Protein AF-G4CQX4-F1 (afdb_monomer)

Sequence (60 aa):
MVAHNRQPVLTGDSVRSALREAVWAVRGKYPFEITAWVLMPDHLHTIWHLPENDADCSER

Structure (mmCIF, N/CA/C/O backbone):
data_AF-G4CQX4-F1
#
_entry.id   AF-G4CQX4-F1
#
loop_
_atom_site.group_PDB
_atom_site.id
_atom_site.type_symbol
_atom_site.label_atom_id
_atom_site.label_alt_id
_atom_site.label_comp_id
_atom_site.label_asym_id
_atom_site.label_entity_id
_atom_site.label_seq_id
_atom_site.pdbx_PDB_ins_code
_atom_site.Cartn_x
_atom_site.Cartn_y
_atom_site.Cartn_z
_atom_site.occupancy
_atom_site.B_iso_or_equiv
_atom_site.auth_seq_id
_atom_site.auth_comp_id
_atom_site.a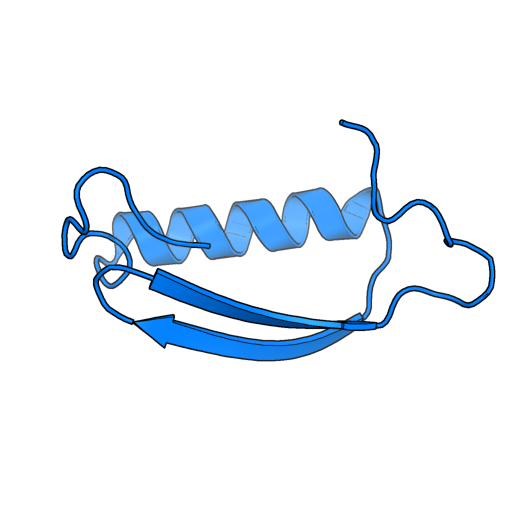uth_asym_id
_atom_site.auth_atom_id
_atom_site.pdbx_PDB_model_num
ATOM 1 N N . MET A 1 1 ? 5.011 5.563 3.930 1.00 89.00 1 MET A N 1
ATOM 2 C CA . MET A 1 1 ? 4.076 6.698 3.725 1.00 89.00 1 MET A CA 1
ATOM 3 C C . MET A 1 1 ? 3.342 6.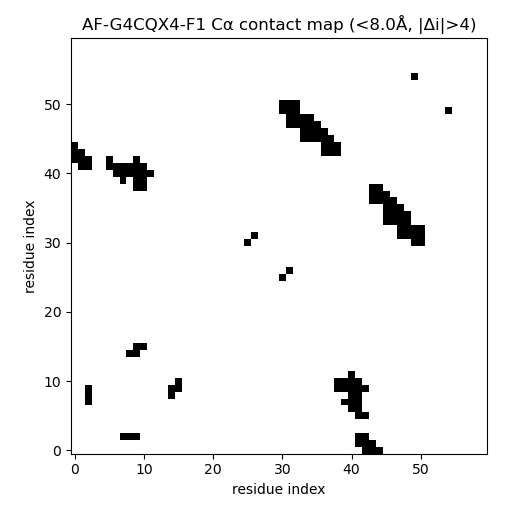971 5.028 1.00 89.00 1 MET A C 1
ATOM 5 O O . MET A 1 1 ? 3.007 6.012 5.708 1.00 89.00 1 MET A O 1
ATOM 9 N N . VAL A 1 2 ? 3.083 8.234 5.374 1.00 92.69 2 VAL A N 1
ATOM 10 C CA . VAL A 1 2 ? 2.316 8.624 6.573 1.00 92.69 2 VAL A CA 1
ATOM 11 C C . VAL A 1 2 ? 1.206 9.583 6.148 1.00 92.69 2 VAL A C 1
ATOM 13 O O . VAL A 1 2 ? 1.440 10.450 5.309 1.00 92.69 2 VAL A O 1
ATOM 16 N N . ALA A 1 3 ? 0.002 9.412 6.690 1.00 93.44 3 ALA A N 1
ATOM 17 C CA . ALA A 1 3 ? -1.132 10.289 6.437 1.00 93.44 3 ALA A CA 1
ATOM 18 C C . ALA A 1 3 ? -0.869 11.699 6.988 1.00 93.44 3 ALA A C 1
ATOM 20 O O . ALA A 1 3 ? -0.178 11.880 7.996 1.00 93.44 3 ALA A O 1
ATOM 21 N N . HIS A 1 4 ? -1.449 12.712 6.342 1.00 94.81 4 HIS A N 1
ATOM 22 C CA . HIS A 1 4 ? -1.335 14.095 6.800 1.00 94.81 4 HIS A CA 1
ATOM 23 C C . HIS A 1 4 ? -1.810 14.223 8.255 1.00 94.81 4 HIS A C 1
ATOM 25 O O . HIS A 1 4 ? -2.852 13.678 8.621 1.00 94.81 4 HIS A O 1
ATOM 31 N N . ASN A 1 5 ? -1.021 14.902 9.094 1.00 95.69 5 ASN A N 1
ATOM 32 C CA . ASN A 1 5 ? -1.252 15.028 10.538 1.00 95.69 5 ASN A CA 1
ATOM 33 C C . ASN A 1 5 ? -1.525 13.696 11.263 1.00 95.69 5 ASN A C 1
ATOM 35 O O . ASN A 1 5 ? -2.219 13.696 12.277 1.00 95.69 5 ASN A O 1
ATOM 39 N N . ARG A 1 6 ? -1.010 12.567 10.746 1.00 93.38 6 ARG A N 1
ATOM 40 C CA . ARG A 1 6 ? -1.235 11.218 11.298 1.00 93.38 6 ARG A CA 1
ATOM 41 C C . ARG A 1 6 ? -2.719 10.890 11.512 1.00 93.38 6 ARG A C 1
ATOM 43 O O . ARG A 1 6 ? -3.090 10.204 12.460 1.00 93.38 6 ARG A O 1
ATOM 50 N N . GLN A 1 7 ? -3.585 11.408 10.644 1.00 95.12 7 GLN A N 1
ATOM 51 C CA . GLN A 1 7 ? -5.013 11.119 10.719 1.00 95.12 7 GLN A CA 1
ATOM 52 C C . GLN A 1 7 ? -5.262 9.616 10.485 1.00 95.12 7 GLN A C 1
ATOM 54 O O . GLN A 1 7 ? -4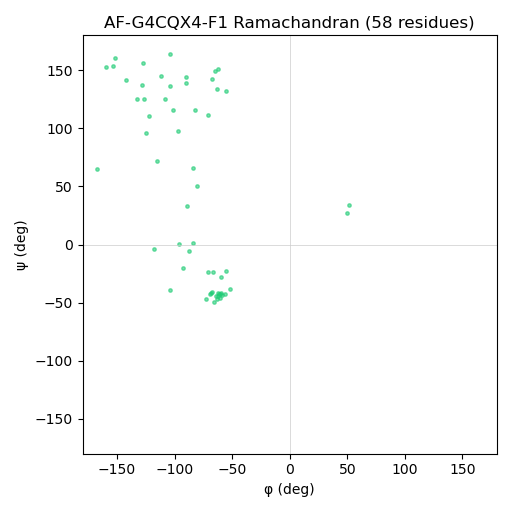.715 9.067 9.524 1.00 95.12 7 GLN A O 1
ATOM 59 N N . PRO A 1 8 ? -6.096 8.945 11.306 1.00 95.25 8 PRO A N 1
ATOM 60 C CA . PRO A 1 8 ? -6.322 7.500 11.244 1.00 95.25 8 PRO A CA 1
ATOM 61 C C . PRO A 1 8 ? -7.312 7.108 10.127 1.00 95.25 8 PRO A C 1
ATOM 63 O O . PRO A 1 8 ? -8.305 6.423 10.361 1.00 95.25 8 PRO A O 1
ATOM 66 N N . VAL A 1 9 ? -7.084 7.597 8.907 1.00 95.38 9 VAL A N 1
ATOM 67 C CA . VAL A 1 9 ? -8.023 7.492 7.775 1.00 95.38 9 VAL A CA 1
ATOM 68 C C . VAL A 1 9 ? -7.790 6.273 6.885 1.00 95.38 9 VAL A C 1
ATOM 70 O O . VAL A 1 9 ? -8.686 5.868 6.148 1.00 95.38 9 VAL A O 1
ATOM 73 N N . LEU A 1 10 ? -6.600 5.677 6.927 1.00 94.00 10 LEU A N 1
ATOM 74 C CA . LEU A 1 10 ? -6.172 4.677 5.951 1.00 94.00 10 LEU A CA 1
ATOM 75 C C . LEU A 1 10 ? -6.899 3.336 6.093 1.00 94.00 10 LEU A C 1
ATOM 77 O O . LEU A 1 10 ? -7.009 2.601 5.118 1.00 94.00 10 LEU A O 1
ATOM 81 N N . THR A 1 11 ? -7.435 3.014 7.271 1.00 95.56 11 THR A N 1
ATOM 82 C CA . THR A 1 11 ? -8.168 1.759 7.507 1.00 95.56 11 THR A CA 1
ATOM 83 C C . THR A 1 11 ? -9.661 1.837 7.176 1.00 95.56 11 THR A C 1
ATOM 85 O O . THR A 1 11 ? -10.328 0.803 7.204 1.00 95.56 11 THR A O 1
ATOM 88 N N . GLY A 1 12 ? -10.194 3.011 6.818 1.00 96.44 12 GLY A N 1
ATOM 89 C CA . GLY A 1 12 ? -11.591 3.163 6.400 1.00 96.44 12 GLY A CA 1
ATOM 90 C C . GLY A 1 12 ? -11.888 2.472 5.063 1.00 96.44 12 GLY A C 1
ATOM 91 O O . GLY A 1 12 ? -11.063 2.492 4.154 1.00 96.44 12 GLY A O 1
ATOM 92 N N . ASP A 1 13 ? -13.070 1.871 4.912 1.00 96.50 13 ASP A N 1
ATOM 93 C CA . ASP A 1 13 ? -13.430 1.033 3.750 1.00 96.50 13 ASP A CA 1
ATOM 94 C C . ASP A 1 13 ? -13.284 1.735 2.398 1.00 96.50 13 ASP A C 1
ATOM 96 O O . ASP A 1 13 ? -12.759 1.155 1.441 1.00 96.50 13 ASP A O 1
ATOM 100 N N . SER A 1 14 ? -13.712 2.996 2.325 1.00 96.44 14 SER A N 1
ATOM 101 C CA . SER A 1 14 ? -13.600 3.818 1.119 1.00 96.44 14 SER A CA 1
ATOM 102 C C . SER A 1 14 ? -12.140 4.072 0.745 1.00 96.44 14 SER A C 1
ATOM 104 O O . SER A 1 14 ? -11.761 3.902 -0.412 1.00 96.44 14 SER A O 1
ATOM 106 N N . VAL A 1 15 ? -11.304 4.403 1.731 1.00 96.12 15 VAL A N 1
ATOM 107 C CA . VAL A 1 15 ? -9.874 4.674 1.540 1.00 96.12 15 VAL A CA 1
ATOM 108 C C . VAL A 1 15 ? -9.118 3.397 1.183 1.00 96.12 15 VAL A C 1
ATOM 110 O O . VAL A 1 15 ? -8.321 3.407 0.250 1.00 96.12 15 VAL A O 1
ATOM 113 N N . ARG A 1 16 ? -9.412 2.273 1.849 1.00 95.56 16 ARG A N 1
ATOM 114 C CA . ARG A 1 16 ? -8.827 0.961 1.526 1.00 95.56 16 ARG A CA 1
ATOM 115 C C . ARG A 1 16 ? -9.133 0.540 0.094 1.00 95.56 16 ARG A C 1
ATOM 117 O O . ARG A 1 16 ? -8.248 0.049 -0.605 1.00 95.56 16 ARG A O 1
ATOM 124 N N . SER A 1 17 ? -10.376 0.738 -0.340 1.00 97.19 17 SER A N 1
ATOM 125 C CA . SER A 1 17 ? -10.796 0.423 -1.706 1.00 97.19 17 SER A CA 1
ATOM 126 C C . SER A 1 17 ? -10.085 1.327 -2.711 1.00 97.19 17 SER A C 1
ATOM 128 O O . SER A 1 17 ? -9.450 0.821 -3.629 1.00 97.19 17 SER A O 1
ATOM 130 N N . ALA A 1 18 ? -10.085 2.644 -2.482 1.00 97.06 18 ALA A N 1
ATOM 131 C CA . ALA A 1 18 ? -9.406 3.601 -3.354 1.00 97.06 18 ALA A CA 1
ATOM 132 C C . ALA A 1 18 ? -7.893 3.338 -3.463 1.00 97.06 18 ALA A C 1
ATOM 134 O O . ALA A 1 18 ? -7.342 3.374 -4.561 1.00 97.06 18 ALA A O 1
ATOM 135 N N . LEU A 1 19 ? -7.223 3.020 -2.349 1.00 95.56 19 LEU A N 1
ATOM 136 C CA . LEU A 1 19 ? -5.798 2.684 -2.334 1.00 95.56 19 LEU A CA 1
ATOM 137 C C . LEU A 1 19 ? -5.506 1.425 -3.157 1.00 95.56 19 LEU A C 1
ATOM 139 O O . LEU A 1 19 ? -4.544 1.402 -3.921 1.00 95.56 19 LEU A O 1
ATOM 143 N N . ARG A 1 20 ? -6.329 0.379 -3.017 1.00 94.88 20 ARG A N 1
ATOM 144 C CA . ARG A 1 20 ? -6.160 -0.862 -3.782 1.00 94.88 20 ARG A CA 1
ATOM 145 C C . ARG A 1 20 ? -6.316 -0.625 -5.282 1.00 94.88 20 ARG A C 1
ATOM 147 O O . ARG A 1 20 ? -5.448 -1.056 -6.038 1.00 94.88 20 ARG A O 1
ATOM 154 N N . GLU A 1 21 ? -7.357 0.099 -5.690 1.00 97.38 21 GLU A N 1
ATOM 155 C CA . GLU A 1 21 ? -7.567 0.456 -7.098 1.00 97.38 21 GLU A CA 1
ATOM 156 C C . GLU A 1 21 ? -6.410 1.301 -7.645 1.00 97.38 21 GLU A C 1
ATOM 158 O O . GLU A 1 21 ? -5.904 1.031 -8.732 1.00 97.38 21 GLU A O 1
ATOM 163 N N . ALA A 1 22 ? -5.920 2.273 -6.868 1.00 95.62 22 ALA A N 1
ATOM 164 C CA . ALA A 1 22 ? -4.781 3.097 -7.259 1.00 95.62 22 ALA A CA 1
ATOM 165 C C . ALA A 1 22 ? -3.510 2.260 -7.476 1.00 95.62 22 ALA A C 1
ATOM 167 O O . ALA A 1 22 ? -2.846 2.409 -8.500 1.00 95.62 22 ALA A O 1
ATOM 168 N N . VAL A 1 23 ? -3.190 1.338 -6.559 1.00 94.25 23 VAL A N 1
ATOM 169 C CA . VAL A 1 23 ? -2.028 0.446 -6.711 1.00 94.25 23 VAL A CA 1
ATOM 170 C C . VAL A 1 23 ? -2.154 -0.413 -7.964 1.00 94.25 23 VAL A C 1
ATOM 172 O O . VAL A 1 23 ? -1.183 -0.562 -8.702 1.00 94.25 23 VAL A O 1
ATOM 175 N N . TRP A 1 24 ? -3.336 -0.962 -8.240 1.00 93.94 24 TRP A N 1
ATOM 176 C CA . TRP A 1 24 ? -3.555 -1.793 -9.426 1.00 93.94 24 TRP A CA 1
ATOM 177 C C . TRP A 1 24 ? -3.452 -0.984 -10.720 1.00 93.94 24 TRP A C 1
ATOM 179 O O . TRP A 1 24 ? -2.819 -1.435 -11.675 1.00 93.94 24 TRP A O 1
ATOM 189 N N . ALA A 1 25 ? -3.991 0.236 -10.733 1.00 95.81 25 ALA A N 1
ATOM 190 C CA . ALA A 1 25 ? -3.876 1.145 -11.865 1.00 95.81 25 ALA A CA 1
ATOM 191 C C . ALA A 1 25 ? -2.414 1.523 -12.161 1.00 95.81 25 ALA A C 1
ATOM 193 O O . ALA A 1 25 ? -2.014 1.547 -13.326 1.00 95.81 25 ALA A O 1
ATOM 194 N N . VAL A 1 26 ? -1.602 1.779 -11.126 1.00 92.50 26 VAL A N 1
ATOM 195 C CA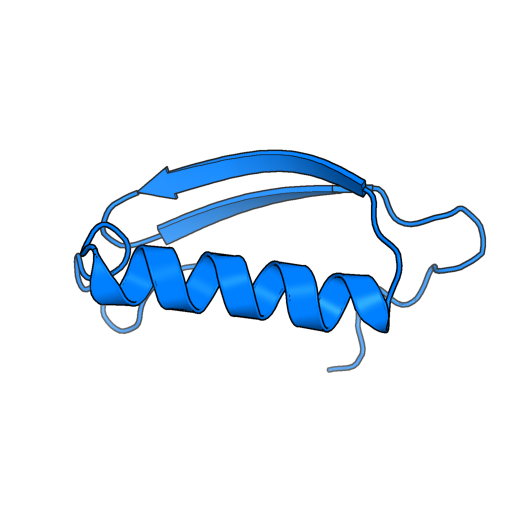 . VAL A 1 26 ? -0.168 2.071 -11.297 1.00 92.50 26 VAL A CA 1
ATOM 196 C C . VAL A 1 26 ? 0.581 0.833 -11.786 1.00 92.50 26 VAL A C 1
ATOM 198 O O . VAL A 1 26 ? 1.361 0.960 -12.724 1.00 92.50 26 VAL A O 1
ATOM 201 N N . ARG A 1 27 ? 0.293 -0.366 -11.256 1.00 90.44 27 ARG A N 1
ATOM 202 C CA . ARG A 1 27 ? 0.919 -1.622 -11.726 1.00 90.44 27 ARG A CA 1
ATOM 203 C C . ARG A 1 27 ? 0.660 -1.927 -13.197 1.00 90.44 27 ARG A C 1
ATOM 205 O O . ARG A 1 27 ? 1.488 -2.572 -13.829 1.00 90.44 27 ARG A O 1
ATOM 212 N N . GLY A 1 28 ? -0.464 -1.465 -13.745 1.00 90.00 28 GLY A N 1
ATOM 213 C CA . GLY A 1 28 ? -0.744 -1.575 -15.177 1.00 90.00 28 GLY A CA 1
ATOM 214 C C . GLY A 1 28 ? 0.193 -0.7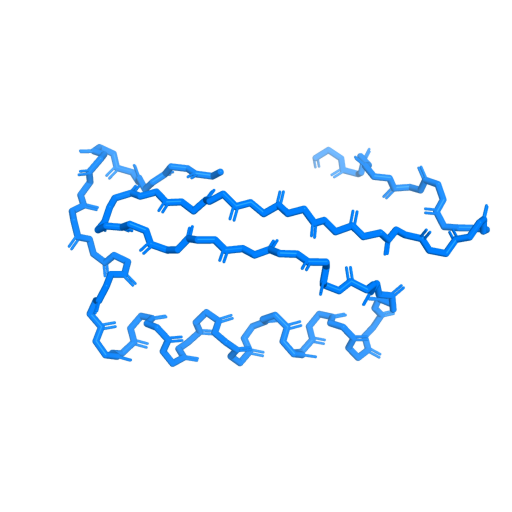39 -16.059 1.00 90.00 28 GLY A C 1
ATOM 215 O O . GLY A 1 28 ? 0.354 -1.058 -17.232 1.00 90.00 28 GLY A O 1
ATOM 216 N N . LYS A 1 29 ? 0.806 0.320 -15.511 1.00 90.19 29 LYS A N 1
ATOM 217 C CA . LYS A 1 29 ? 1.729 1.222 -16.223 1.00 90.19 29 LYS A CA 1
ATOM 218 C C . LYS A 1 29 ? 3.195 0.974 -15.867 1.00 90.19 29 LYS A C 1
ATOM 220 O O . LYS A 1 29 ? 4.043 1.035 -16.747 1.00 90.19 29 LYS A O 1
ATOM 225 N N . TYR A 1 30 ? 3.462 0.690 -14.596 1.00 88.06 30 TYR A N 1
ATOM 226 C CA . TYR A 1 30 ? 4.785 0.466 -14.024 1.00 88.06 30 TYR A CA 1
ATOM 227 C C . TYR A 1 30 ? 4.770 -0.899 -13.333 1.00 88.06 30 TYR A C 1
ATOM 229 O O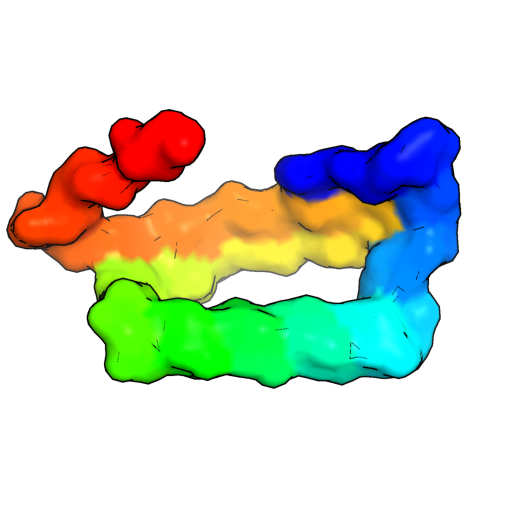 . TYR A 1 30 ? 4.248 -1.018 -12.219 1.00 88.06 30 TYR A O 1
ATOM 237 N N . PRO A 1 31 ? 5.231 -1.963 -14.006 1.00 85.56 31 PRO A N 1
ATOM 238 C CA . PRO A 1 31 ? 5.162 -3.301 -13.453 1.00 85.56 31 PRO A C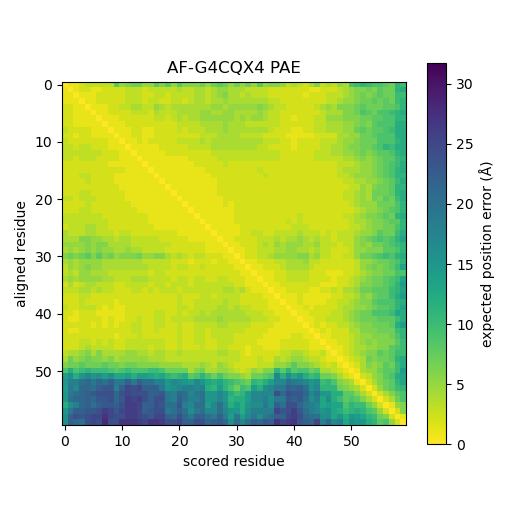A 1
ATOM 239 C C . PRO A 1 31 ? 6.155 -3.443 -12.296 1.00 85.56 31 PRO A C 1
ATOM 241 O O . PRO A 1 31 ? 7.359 -3.492 -12.499 1.00 85.56 31 PRO A O 1
ATOM 244 N N . PHE A 1 32 ? 5.637 -3.578 -11.080 1.00 89.06 32 PHE A N 1
ATOM 245 C CA . PHE A 1 32 ? 6.408 -3.960 -9.897 1.00 89.06 32 PHE A CA 1
ATOM 246 C C . PHE A 1 32 ? 5.753 -5.144 -9.181 1.00 89.06 32 PHE A C 1
ATOM 248 O O . PHE A 1 32 ? 4.541 -5.398 -9.298 1.00 89.06 32 PHE A O 1
ATOM 255 N N . GLU A 1 33 ? 6.554 -5.880 -8.420 1.00 90.88 33 GLU A N 1
ATOM 256 C CA . GLU A 1 33 ? 6.091 -6.938 -7.530 1.00 90.88 33 GLU A CA 1
ATOM 257 C C . GLU A 1 33 ? 5.793 -6.368 -6.139 1.00 90.88 33 GLU A C 1
ATOM 259 O O . GLU A 1 33 ? 6.525 -5.535 -5.607 1.00 90.88 33 GLU A O 1
ATOM 264 N N . ILE A 1 34 ? 4.696 -6.827 -5.540 1.00 92.19 34 ILE A N 1
ATOM 265 C CA . ILE A 1 34 ? 4.324 -6.491 -4.166 1.00 92.19 34 ILE A CA 1
ATOM 266 C C . ILE A 1 34 ? 4.801 -7.627 -3.267 1.00 92.19 34 ILE A C 1
ATOM 268 O O . ILE A 1 34 ? 4.105 -8.631 -3.142 1.00 92.19 34 ILE A O 1
ATOM 272 N N . THR A 1 35 ? 5.961 -7.478 -2.630 1.00 94.12 35 THR A N 1
ATOM 273 C CA . THR A 1 35 ? 6.468 -8.501 -1.704 1.00 94.12 35 THR A CA 1
ATOM 274 C C . THR A 1 35 ? 5.671 -8.491 -0.404 1.00 94.12 35 THR A C 1
ATOM 276 O O . THR A 1 35 ? 5.244 -9.533 0.087 1.00 94.12 35 THR A O 1
ATOM 279 N N . ALA A 1 36 ? 5.452 -7.304 0.165 1.00 93.00 36 ALA A N 1
ATOM 280 C CA . ALA A 1 36 ? 4.658 -7.139 1.374 1.00 93.00 36 ALA A CA 1
ATOM 281 C C . ALA A 1 36 ? 4.162 -5.702 1.520 1.00 93.00 36 ALA A C 1
ATOM 283 O O . ALA A 1 36 ? 4.817 -4.750 1.099 1.00 93.00 36 ALA A O 1
ATOM 284 N N . TRP A 1 37 ? 3.036 -5.530 2.206 1.00 95.25 37 TRP A N 1
ATOM 285 C CA . TRP A 1 37 ? 2.635 -4.229 2.725 1.00 95.25 37 TRP A CA 1
ATOM 286 C C . TRP A 1 37 ? 1.748 -4.372 3.959 1.00 95.25 37 TRP A C 1
ATOM 288 O O . TRP A 1 37 ? 1.076 -5.386 4.146 1.00 95.25 37 TRP A O 1
ATOM 298 N N . VAL A 1 38 ? 1.760 -3.354 4.811 1.00 95.19 38 VAL A N 1
ATOM 299 C CA . VAL A 1 38 ? 0.946 -3.288 6.024 1.00 95.19 38 VAL A CA 1
ATOM 300 C C . VAL A 1 38 ? 0.285 -1.925 6.084 1.00 95.19 38 VAL A C 1
ATOM 302 O O . VAL A 1 38 ? 0.958 -0.893 6.033 1.00 95.19 38 VAL A O 1
ATOM 305 N N . LEU A 1 39 ? -1.039 -1.942 6.214 1.00 94.94 39 LEU A N 1
ATOM 306 C CA . LEU A 1 39 ? -1.853 -0.749 6.364 1.00 94.94 39 LEU A CA 1
ATOM 307 C C . LEU A 1 39 ? -2.229 -0.574 7.834 1.00 94.94 39 LEU A C 1
ATOM 309 O O . LEU A 1 39 ? -2.946 -1.396 8.403 1.00 94.94 39 LEU A O 1
ATOM 313 N N . MET A 1 40 ? -1.743 0.503 8.433 1.00 96.44 40 MET A N 1
ATOM 314 C CA . MET A 1 40 ? -2.143 0.973 9.756 1.00 96.44 40 MET A CA 1
ATOM 315 C C . MET A 1 40 ? -3.061 2.189 9.609 1.00 96.44 40 MET A C 1
ATOM 317 O O . MET A 1 40 ? -3.104 2.772 8.525 1.00 96.44 40 MET A O 1
ATOM 321 N N . PRO A 1 41 ? -3.809 2.585 10.657 1.00 96.44 41 PRO A N 1
ATOM 322 C CA . PRO A 1 41 ? -4.788 3.666 10.548 1.00 96.44 41 PRO A CA 1
ATOM 323 C C . PRO A 1 41 ? -4.225 4.957 9.948 1.00 96.44 41 PRO A C 1
ATOM 325 O O . PRO A 1 41 ? -4.900 5.604 9.158 1.00 96.44 41 PRO A O 1
ATOM 328 N N . ASP A 1 42 ? -2.987 5.320 10.270 1.00 96.06 42 ASP A N 1
ATOM 329 C CA . ASP A 1 42 ? -2.358 6.579 9.869 1.00 96.06 42 ASP A CA 1
ATOM 330 C C .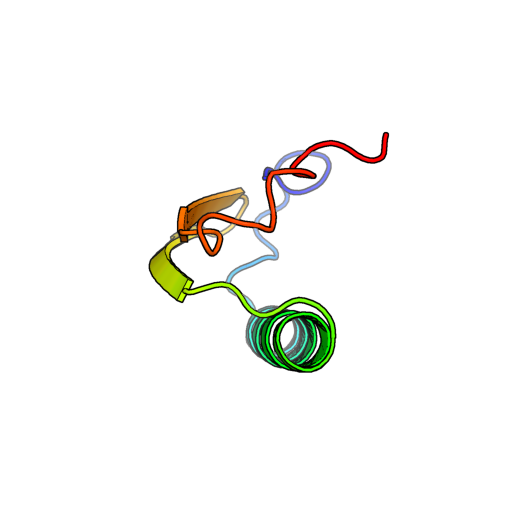 ASP A 1 42 ? -1.113 6.413 8.984 1.00 96.06 42 ASP A C 1
ATOM 332 O O . ASP A 1 42 ? -0.554 7.411 8.529 1.00 96.06 42 ASP A O 1
ATOM 336 N N . HIS A 1 43 ? -0.650 5.193 8.702 1.00 95.50 43 HIS A N 1
ATOM 337 C CA . HIS A 1 43 ? 0.514 4.983 7.838 1.00 95.50 43 HIS A CA 1
ATOM 338 C C . HIS A 1 43 ? 0.516 3.644 7.091 1.00 95.50 43 HIS A C 1
ATOM 340 O O . HIS A 1 43 ? -0.165 2.687 7.448 1.00 95.50 43 HIS A O 1
ATOM 346 N N . LEU A 1 44 ? 1.307 3.599 6.019 1.00 95.56 44 LEU A N 1
ATOM 347 C CA . LEU A 1 44 ? 1.477 2.452 5.131 1.00 95.56 44 LEU A CA 1
ATOM 348 C C . LEU A 1 44 ? 2.968 2.121 5.016 1.00 95.56 44 LEU A C 1
ATOM 350 O O . LEU A 1 44 ? 3.771 2.982 4.624 1.00 95.56 44 LEU A O 1
ATOM 354 N N . HIS A 1 45 ? 3.311 0.868 5.317 1.00 94.88 45 HIS A N 1
ATOM 355 C CA . HIS A 1 45 ? 4.617 0.274 5.034 1.00 94.88 45 HIS A CA 1
ATOM 356 C C . HIS A 1 45 ? 4.514 -0.654 3.839 1.00 94.88 45 HIS A C 1
ATOM 358 O O . HIS A 1 45 ? 3.580 -1.445 3.754 1.00 94.88 45 HIS A O 1
ATOM 364 N N . THR A 1 46 ? 5.484 -0.577 2.937 1.00 93.75 46 THR A N 1
ATOM 365 C CA . THR A 1 46 ? 5.487 -1.344 1.694 1.00 93.75 46 THR A CA 1
ATOM 366 C C . THR A 1 46 ? 6.891 -1.805 1.360 1.00 93.75 46 THR A C 1
ATOM 368 O O . THR A 1 46 ? 7.845 -1.044 1.518 1.00 93.75 46 THR A O 1
ATOM 371 N N . ILE A 1 47 ? 6.982 -3.024 0.848 1.00 92.00 47 ILE A N 1
ATOM 372 C CA . ILE A 1 47 ? 8.166 -3.612 0.240 1.00 92.00 47 ILE A CA 1
ATOM 373 C C . ILE A 1 47 ? 7.745 -4.005 -1.173 1.00 92.00 47 ILE A C 1
ATOM 375 O O . ILE A 1 47 ? 6.924 -4.909 -1.355 1.00 92.00 47 ILE A O 1
ATOM 379 N N . TRP A 1 48 ? 8.282 -3.287 -2.153 1.00 91.31 48 TRP A N 1
ATOM 380 C CA . TRP A 1 48 ? 8.075 -3.555 -3.571 1.00 91.31 48 TRP A CA 1
ATOM 381 C C . TRP A 1 48 ? 9.393 -4.025 -4.176 1.00 91.31 48 TRP A C 1
ATOM 383 O O . TRP A 1 48 ? 10.453 -3.540 -3.778 1.00 91.31 48 TRP A O 1
ATOM 393 N N . HIS A 1 49 ? 9.324 -4.934 -5.140 1.00 88.38 49 HIS A N 1
ATOM 394 C CA . HIS A 1 49 ? 10.469 -5.314 -5.956 1.00 88.38 49 HIS A CA 1
ATOM 395 C C . HIS A 1 49 ? 10.263 -4.759 -7.366 1.00 88.38 49 HIS A C 1
ATOM 397 O O . HIS A 1 49 ? 9.221 -4.988 -7.984 1.00 88.38 49 HIS A O 1
ATOM 403 N N . LEU A 1 50 ? 11.238 -3.994 -7.847 1.00 86.00 50 LEU A N 1
ATOM 404 C CA . LEU A 1 50 ? 11.248 -3.463 -9.206 1.00 86.00 50 LEU A CA 1
ATOM 405 C C . LEU A 1 50 ? 11.967 -4.460 -10.124 1.00 86.00 50 LEU A C 1
ATOM 407 O O . LEU A 1 50 ? 12.911 -5.110 -9.673 1.00 86.00 50 LEU A O 1
ATOM 411 N N . PRO A 1 51 ? 11.538 -4.623 -11.385 1.00 81.31 51 PRO A N 1
ATOM 412 C CA . PRO A 1 51 ? 12.264 -5.453 -12.335 1.00 81.31 51 PRO A CA 1
ATOM 413 C C . PRO A 1 51 ? 13.671 -4.884 -12.572 1.00 81.31 51 PRO A C 1
ATOM 415 O O . PRO A 1 51 ? 13.877 -3.678 -12.495 1.00 81.31 51 PRO A O 1
ATOM 418 N N . GLU A 1 52 ? 14.641 -5.744 -12.891 1.00 71.00 52 GLU A N 1
ATOM 419 C CA . GLU A 1 52 ? 16.075 -5.390 -12.963 1.00 71.00 52 GLU A CA 1
ATOM 420 C C . GLU A 1 52 ? 16.406 -4.217 -13.909 1.00 71.00 52 GLU A C 1
ATOM 422 O O . GLU A 1 52 ? 17.420 -3.548 -13.728 1.00 71.00 52 GLU A O 1
ATOM 427 N N . ASN A 1 53 ? 15.539 -3.941 -14.889 1.00 67.25 53 ASN A N 1
ATOM 428 C CA . ASN A 1 53 ? 15.681 -2.836 -15.843 1.00 67.25 53 ASN A CA 1
ATOM 429 C C . ASN A 1 53 ? 14.908 -1.558 -15.465 1.00 67.25 53 ASN A C 1
ATOM 431 O O . ASN A 1 53 ? 14.947 -0.594 -16.225 1.00 67.25 53 ASN A O 1
ATOM 435 N N . ASP A 1 54 ? 14.203 -1.539 -14.334 1.00 65.69 54 ASP A N 1
ATOM 436 C CA . ASP A 1 54 ? 13.392 -0.410 -13.867 1.00 65.69 54 ASP A CA 1
ATOM 437 C C . ASP A 1 54 ? 14.003 0.136 -12.569 1.00 65.69 54 ASP A C 1
ATOM 439 O O . ASP A 1 54 ? 13.537 -0.099 -11.455 1.00 65.69 54 ASP A O 1
ATOM 443 N N . ALA A 1 55 ? 15.156 0.792 -12.724 1.00 59.31 55 ALA A N 1
ATOM 444 C CA . ALA A 1 55 ? 15.915 1.378 -11.622 1.00 5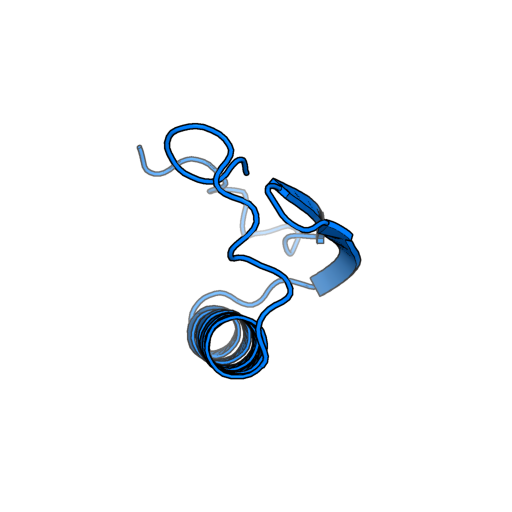9.31 55 ALA A CA 1
ATOM 445 C C . ALA A 1 55 ? 15.413 2.781 -11.219 1.00 59.31 55 ALA A C 1
ATOM 447 O O . ALA A 1 55 ? 15.970 3.388 -10.299 1.00 59.31 55 ALA A O 1
ATOM 448 N N . ASP A 1 56 ? 14.361 3.298 -11.860 1.00 60.84 56 ASP A N 1
ATOM 449 C CA . ASP A 1 56 ? 13.854 4.656 -11.643 1.00 60.84 56 ASP A CA 1
ATOM 450 C C . ASP A 1 56 ? 12.901 4.729 -10.439 1.00 60.84 56 ASP A C 1
ATOM 452 O O . ASP A 1 56 ? 11.716 5.038 -10.530 1.00 60.84 56 ASP A O 1
ATOM 456 N N . CYS A 1 57 ? 13.440 4.491 -9.242 1.00 54.84 57 CYS A N 1
ATOM 457 C CA . CYS A 1 57 ? 12.716 4.673 -7.980 1.00 54.84 57 CYS A CA 1
ATOM 458 C C . CYS A 1 57 ? 12.855 6.105 -7.410 1.00 54.84 57 CYS A C 1
ATOM 460 O O . CYS A 1 57 ? 12.926 6.278 -6.191 1.00 54.84 57 CYS A O 1
ATOM 462 N N . SER A 1 58 ? 12.959 7.141 -8.253 1.00 47.09 58 SER A N 1
ATOM 463 C CA . SER A 1 58 ? 13.008 8.542 -7.799 1.00 47.09 58 SER A CA 1
ATOM 464 C C . SER A 1 58 ? 12.827 9.555 -8.941 1.00 47.09 58 SER A C 1
ATOM 466 O O . SER A 1 58 ? 13.717 10.371 -9.189 1.00 47.09 58 SER A O 1
ATOM 468 N N . GLU A 1 59 ? 11.664 9.593 -9.589 1.00 51.69 59 GLU A N 1
ATOM 469 C CA . GLU A 1 59 ? 11.227 10.861 -10.190 1.00 51.69 59 GLU A CA 1
ATOM 470 C C . GLU A 1 59 ? 10.572 11.708 -9.083 1.00 51.69 59 GLU A C 1
ATOM 472 O O . GLU A 1 59 ? 9.626 11.275 -8.427 1.00 51.69 59 GLU A O 1
ATOM 477 N N . ARG A 1 60 ? 11.222 12.842 -8.795 1.00 39.16 60 ARG A N 1
ATOM 478 C CA . ARG A 1 60 ? 11.053 13.740 -7.635 1.00 39.16 60 ARG A CA 1
ATOM 479 C C . ARG A 1 60 ? 9.637 14.249 -7.381 1.00 39.16 60 ARG A C 1
ATOM 481 O O . ARG A 1 60 ? 8.963 14.645 -8.354 1.00 39.16 60 ARG A O 1
#

Mean predicted aligned error: 5.28 Å

Foldseek 3Di:
DFAVVLAQQCPDPVNVVVVVVVVVVVCVVAPKAWPDKDDGRTDIDTDIHHPPPPPPPDPD

Organism: NCBI:txid1030841

InterPro domains:
  IPR002686 Transposase IS200-like [PF01797] (2-52)
  IPR036515 Transposase IS200-like superfamily [G3DSA:3.30.70.1290] (1-60)
  IPR036515 Transposase IS200-like superfamily [SSF143422] (2-54)
  IPR052715 REP-associated tyrosine transposase [PTHR36966] (2-59)

Secondary structure (DSSP, 8-state):
-B-GGG-S-TTSHHHHHHHHHHHHHHHTTS--EEEEEEE-SSBEEEEEE--TT-------

pLDDT: mean 88.05, std 13.75, range [39.16, 97.38]

Radius of gyration: 12.85 Å; Cα contacts (8 Å, |Δi|>4): 67; chains: 1; bounding box: 30×24×28 Å

Solvent-accessible surface area (backbone atoms only — not comparable to full-atom values): 3676 Å² total; per-residue (Å²): 96,70,40,76,92,58,42,67,54,50,67,38,71,70,47,45,50,53,52,51,53,49,53,52,57,46,39,76,77,53,72,58,46,79,78,47,72,49,83,41,40,28,36,42,50,76,43,71,45,61,48,96,89,56,79,78,86,70,83,130

Nearest PDB structures (foldseek):
  2xo6-assembly1_D  TM=7.505E-01  e=1.573E-02  Deinococcus radiodurans
  2xma-assembly1_B  TM=7.925E-01  e=3.108E-02  Deinococcus radiodurans
  2a6m-assembly2_A-2  TM=8.441E-01  e=2.239E-01  Helicobacter pylori
  2fyx-assembly1_B  TM=6.999E-01  e=8.063E-02  Deinococcus radiodurans R1 = ATCC 13939 = DSM 20539
  2f5g-assembly1_B  TM=7.740E-01  e=2.239E-01  Saccharolobus solfataricus